Protein AF-A0A1S2KET6-F1 (afdb_monomer_lite)

Radius of gyration: 14.38 Å; chains: 1; bounding box: 25×31×43 Å

Foldseek 3Di:
DDQPPPVLLVVCCVPPVREDEAEAEDQDVPVVVVVCVVVVFDFPDWDDDPFKIWTWGQDSNRYIYIYMYGHDPDD

Secondary structure (DSSP, 8-state):
-----HHHHHHHHHHHTT--EEEEE-S-HHHHHHHHHHTTPPEEEEEEETTEEEEEEE-TTS-EEEEEEEPPPP-

Sequence (75 aa):
MAAAGDRGRELVGRRSGGRLLLVLYTPDLDTVRERLRRHGVRVRGVRDEADSRSLHLAGLCGNVIIAAELRAPAA

Structure (mmCIF, N/CA/C/O backbone):
data_AF-A0A1S2KET6-F1
#
_entry.id   AF-A0A1S2KET6-F1
#
loop_
_atom_site.group_PDB
_atom_site.id
_atom_site.type_symbol
_atom_site.label_atom_id
_atom_site.label_alt_id
_atom_site.label_comp_id
_atom_site.label_asym_id
_atom_site.label_entity_id
_atom_site.label_seq_id
_atom_site.pdbx_PDB_ins_code
_atom_site.Cartn_x
_atom_site.Cartn_y
_atom_site.Cartn_z
_atom_site.occupancy
_atom_site.B_iso_or_equiv
_atom_site.auth_seq_id
_atom_site.auth_comp_id
_atom_site.auth_asym_id
_atom_site.auth_atom_id
_atom_site.pdbx_PDB_model_num
ATOM 1 N N . MET A 1 1 ? -7.578 -4.769 19.927 1.00 37.44 1 MET A N 1
ATOM 2 C CA . MET A 1 1 ? -6.450 -3.819 19.807 1.00 37.44 1 MET A CA 1
ATOM 3 C C . MET A 1 1 ? -6.999 -2.408 19.917 1.00 37.44 1 MET A C 1
ATOM 5 O O . MET A 1 1 ? -7.805 -2.034 19.074 1.00 37.44 1 MET A O 1
ATOM 9 N N . ALA A 1 2 ? -6.644 -1.668 20.968 1.00 36.59 2 ALA A N 1
ATOM 10 C CA . ALA A 1 2 ? -7.079 -0.284 21.127 1.00 36.59 2 ALA A CA 1
ATOM 11 C C . ALA A 1 2 ? -6.368 0.583 20.081 1.00 36.59 2 ALA A C 1
ATOM 13 O O . ALA A 1 2 ? -5.138 0.630 20.049 1.00 36.59 2 ALA A O 1
ATOM 14 N N . ALA A 1 3 ? -7.141 1.221 19.198 1.00 46.19 3 ALA A N 1
ATOM 15 C CA . ALA A 1 3 ? -6.634 2.277 18.332 1.00 46.19 3 ALA A CA 1
ATOM 16 C C . ALA A 1 3 ? -5.890 3.294 19.202 1.00 46.19 3 ALA A C 1
ATOM 18 O O . ALA A 1 3 ? -6.343 3.584 20.311 1.00 46.19 3 ALA A O 1
ATOM 19 N N . ALA A 1 4 ? -4.754 3.809 18.729 1.00 52.81 4 ALA A N 1
ATOM 20 C CA . ALA A 1 4 ? -4.062 4.886 19.417 1.00 52.81 4 ALA A CA 1
ATOM 21 C C . ALA A 1 4 ? -5.079 6.016 19.670 1.00 52.81 4 ALA A C 1
ATOM 23 O O . ALA A 1 4 ? -5.537 6.666 18.729 1.00 52.81 4 ALA A O 1
ATOM 24 N N . GLY A 1 5 ? -5.504 6.167 20.930 1.00 55.59 5 GLY A N 1
ATOM 25 C CA . GLY A 1 5 ? -6.451 7.199 21.351 1.00 55.59 5 GLY A CA 1
ATOM 26 C C . GLY A 1 5 ? -5.880 8.590 21.089 1.00 55.59 5 GLY A C 1
ATOM 27 O O . GLY A 1 5 ? -4.743 8.712 20.633 1.00 55.59 5 GLY A O 1
ATOM 28 N N . ASP A 1 6 ? -6.641 9.641 21.393 1.00 56.41 6 ASP A N 1
ATOM 29 C CA . ASP A 1 6 ? -6.305 11.047 21.086 1.00 56.41 6 ASP A CA 1
ATOM 30 C C . ASP A 1 6 ? -4.843 11.439 21.358 1.00 56.41 6 ASP A C 1
ATOM 32 O O . ASP A 1 6 ? -4.237 12.181 20.588 1.00 56.41 6 ASP A O 1
ATOM 36 N N . ARG A 1 7 ? -4.220 10.824 22.365 1.00 56.88 7 ARG A N 1
ATOM 37 C CA . ARG A 1 7 ? -2.801 10.962 22.711 1.00 56.88 7 ARG A CA 1
ATOM 38 C C . ARG A 1 7 ? -1.823 10.622 21.573 1.00 56.88 7 ARG A C 1
ATOM 40 O O . ARG A 1 7 ? -0.809 11.293 21.413 1.00 56.88 7 ARG A O 1
ATOM 47 N N . GLY A 1 8 ? -2.112 9.603 20.763 1.00 58.78 8 GLY A N 1
ATOM 48 C CA . GLY A 1 8 ? -1.295 9.231 19.602 1.00 58.78 8 GLY A CA 1
ATOM 49 C C . GLY A 1 8 ? -1.404 10.236 18.454 1.00 58.78 8 GLY A C 1
ATOM 50 O O . GLY A 1 8 ? -0.401 10.555 17.816 1.00 58.78 8 GLY A O 1
ATOM 51 N N . ARG A 1 9 ? -2.603 10.794 18.231 1.00 58.28 9 ARG A N 1
ATOM 52 C CA . ARG A 1 9 ? -2.812 11.868 17.244 1.00 58.28 9 ARG A CA 1
ATOM 53 C C . ARG A 1 9 ? -2.120 13.155 17.668 1.00 58.28 9 ARG A C 1
ATOM 55 O O . ARG A 1 9 ? -1.508 13.813 16.834 1.00 58.28 9 ARG A O 1
ATOM 62 N N . GLU A 1 10 ? -2.167 13.484 18.955 1.00 58.31 10 GLU A N 1
ATOM 63 C CA . GLU A 1 10 ? -1.541 14.690 19.495 1.00 58.31 10 GLU A CA 1
ATOM 64 C C . GLU A 1 10 ? -0.007 14.657 19.355 1.00 58.31 10 GLU A C 1
ATOM 66 O O . GLU A 1 10 ? 0.606 15.642 18.936 1.00 58.31 10 GLU A O 1
ATOM 71 N N . LEU A 1 11 ? 0.616 13.498 19.605 1.00 59.91 11 LEU A N 1
ATOM 72 C CA . LEU A 1 11 ? 2.063 13.303 19.444 1.00 59.91 11 LEU A CA 1
ATOM 73 C C . LEU A 1 11 ? 2.528 13.433 17.984 1.00 59.91 11 LEU A C 1
ATOM 75 O O . LEU A 1 11 ? 3.556 14.059 17.720 1.00 59.91 11 LEU A O 1
ATOM 79 N N . VAL A 1 12 ? 1.772 12.879 17.030 1.00 57.50 12 VAL A N 1
ATOM 80 C CA . VAL A 1 12 ? 2.066 13.012 15.589 1.00 57.50 12 VAL A CA 1
ATOM 81 C C . VAL A 1 12 ? 1.804 14.442 15.101 1.00 57.50 12 VAL A C 1
ATOM 83 O O . VAL A 1 12 ? 2.587 14.988 14.316 1.00 57.50 12 VAL A O 1
ATOM 86 N N . GLY A 1 13 ? 0.735 15.066 15.606 1.00 54.00 13 GLY A N 1
ATOM 87 C CA . GLY A 1 13 ? 0.313 16.425 15.278 1.00 54.00 13 GLY A CA 1
ATOM 88 C C . GLY A 1 13 ? 1.379 17.473 15.563 1.00 54.00 13 GLY A C 1
ATOM 89 O O . GLY A 1 13 ? 1.703 18.263 14.676 1.00 54.00 13 GLY A O 1
ATOM 90 N N . ARG A 1 14 ? 1.994 17.430 16.752 1.00 56.59 14 ARG A N 1
ATOM 91 C CA . ARG A 1 14 ? 2.992 18.431 17.168 1.00 56.59 14 ARG A CA 1
ATOM 92 C C . ARG A 1 14 ? 4.327 18.359 16.419 1.00 56.59 14 ARG A C 1
ATOM 94 O O . ARG A 1 14 ? 5.060 19.339 16.437 1.00 56.59 14 ARG A O 1
ATOM 101 N N . ARG A 1 15 ? 4.662 17.236 15.772 1.00 55.69 15 ARG A N 1
ATOM 102 C CA . ARG A 1 15 ? 5.959 17.060 15.082 1.00 55.69 15 ARG A CA 1
ATOM 103 C C . ARG A 1 15 ? 5.895 17.198 13.561 1.00 55.69 15 ARG A C 1
ATOM 105 O O . ARG A 1 15 ? 6.926 17.419 12.943 1.00 55.69 15 ARG A O 1
ATOM 112 N N . SER A 1 16 ? 4.706 17.079 12.968 1.00 58.62 16 SER A N 1
ATOM 113 C CA . SER A 1 16 ? 4.555 16.908 11.509 1.00 58.62 16 SER A CA 1
ATOM 114 C C . SER A 1 16 ? 3.490 17.821 10.886 1.00 58.62 16 SER A C 1
ATOM 116 O O . SER A 1 16 ? 3.073 17.589 9.755 1.00 58.62 16 SER A O 1
ATOM 118 N N . GLY A 1 17 ? 2.949 18.789 11.637 1.00 59.78 17 GLY A N 1
ATOM 119 C CA . GLY A 1 17 ? 1.811 19.600 11.179 1.00 59.78 17 GLY A CA 1
ATOM 120 C C . GLY A 1 17 ? 0.527 18.785 10.959 1.00 59.78 17 GLY A C 1
ATOM 121 O O . GLY A 1 17 ? -0.319 19.153 10.150 1.00 59.78 17 GLY A O 1
ATOM 122 N N . GLY A 1 18 ? 0.385 17.642 11.642 1.00 60.72 18 GLY A N 1
ATOM 123 C CA . GLY A 1 18 ? -0.815 16.797 11.567 1.00 60.72 18 GLY A CA 1
ATOM 124 C C . GLY A 1 18 ? -0.891 15.814 10.397 1.00 60.72 18 GLY A C 1
ATOM 125 O O . GLY A 1 18 ? -1.851 15.048 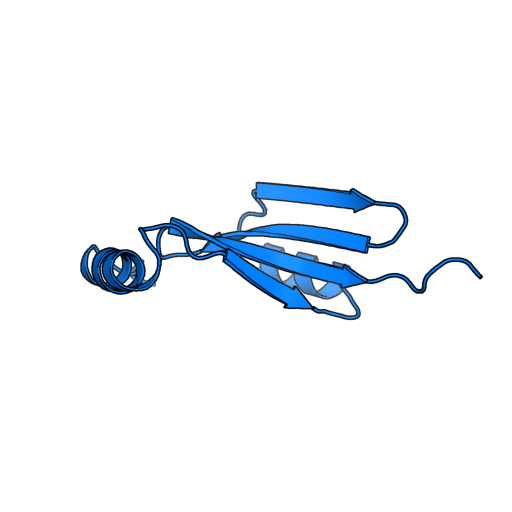10.338 1.00 60.72 18 GLY A O 1
ATOM 126 N N . ARG A 1 19 ? 0.090 15.770 9.484 1.00 63.09 19 ARG A N 1
ATOM 127 C CA . ARG A 1 19 ? 0.089 14.825 8.351 1.00 63.09 19 ARG A CA 1
ATOM 128 C C . ARG A 1 19 ? 1.450 14.166 8.176 1.00 63.09 19 ARG A C 1
ATOM 130 O O . ARG A 1 19 ? 2.294 14.633 7.425 1.00 63.09 19 ARG A O 1
ATOM 137 N N . LEU A 1 20 ? 1.651 13.051 8.872 1.00 70.25 20 LEU A N 1
ATOM 138 C CA . LEU A 1 20 ? 2.803 12.187 8.635 1.00 70.25 20 LEU A CA 1
ATOM 139 C C . LEU A 1 20 ? 2.544 11.327 7.387 1.00 70.25 20 LEU A C 1
ATOM 141 O O . LEU A 1 20 ? 1.484 10.708 7.264 1.00 70.25 20 LEU A O 1
ATOM 145 N N . LEU A 1 21 ? 3.514 11.281 6.479 1.00 78.88 21 LEU A N 1
ATOM 146 C CA . LEU A 1 21 ? 3.554 10.331 5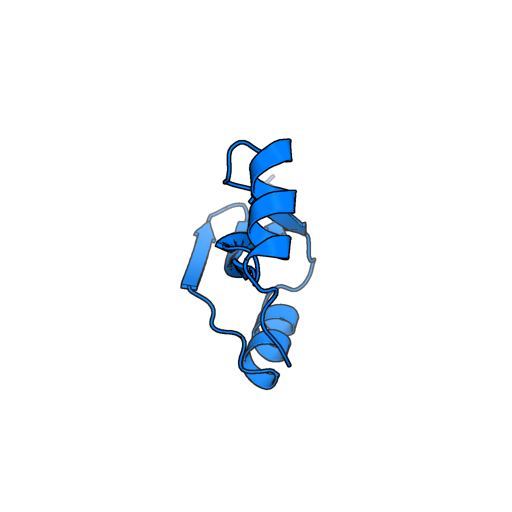.373 1.00 78.88 21 LEU A CA 1
ATOM 147 C C . LEU A 1 21 ? 4.708 9.364 5.628 1.00 78.88 21 LEU A C 1
ATOM 149 O O . LEU A 1 21 ? 5.838 9.799 5.833 1.00 78.88 21 LEU A O 1
ATOM 153 N N . LEU A 1 22 ? 4.419 8.065 5.629 1.00 85.56 22 LEU A N 1
ATOM 154 C CA . LEU A 1 22 ? 5.433 7.018 5.734 1.00 85.56 22 LEU A CA 1
ATOM 155 C C . LEU A 1 22 ? 5.424 6.191 4.453 1.00 85.56 22 LEU A C 1
ATOM 157 O O . LEU A 1 22 ? 4.377 5.660 4.090 1.00 85.56 22 LEU A O 1
ATOM 161 N N . VAL A 1 23 ? 6.579 6.056 3.806 1.00 91.31 23 VAL A N 1
ATOM 162 C CA . VAL A 1 23 ? 6.764 5.188 2.637 1.00 91.31 23 VAL A CA 1
ATOM 163 C C . VAL A 1 23 ? 7.705 4.050 3.022 1.00 91.31 23 VAL A C 1
ATOM 165 O O . VAL A 1 23 ? 8.778 4.295 3.568 1.00 91.31 23 VAL A O 1
ATOM 168 N N . LEU A 1 24 ? 7.286 2.813 2.773 1.00 93.94 24 LEU A N 1
ATOM 169 C CA . LEU A 1 24 ? 8.044 1.595 3.043 1.00 93.94 24 LEU A CA 1
ATOM 170 C C . LEU A 1 24 ? 8.279 0.861 1.727 1.00 93.94 24 LEU A C 1
ATOM 172 O O . LEU A 1 24 ? 7.320 0.465 1.064 1.00 93.94 24 LEU A O 1
ATOM 176 N N . TYR A 1 25 ? 9.544 0.667 1.367 1.00 95.38 25 TYR A N 1
ATOM 177 C CA . TYR A 1 25 ? 9.900 -0.072 0.162 1.00 95.38 25 TYR A CA 1
ATOM 178 C C . TYR A 1 25 ? 9.918 -1.578 0.421 1.00 95.38 25 TYR A C 1
ATOM 180 O O . TYR A 1 25 ? 10.426 -2.040 1.443 1.00 95.38 25 TYR A O 1
ATOM 188 N N . THR A 1 26 ? 9.364 -2.337 -0.517 1.00 96.31 26 THR A N 1
ATOM 189 C CA . THR A 1 26 ? 9.365 -3.800 -0.530 1.00 96.31 26 THR A CA 1
ATOM 190 C C . THR A 1 26 ? 9.687 -4.294 -1.938 1.00 96.31 26 THR A C 1
ATOM 192 O O . THR A 1 26 ? 9.206 -3.700 -2.899 1.00 96.31 26 THR A O 1
ATOM 195 N N . PRO A 1 27 ? 10.473 -5.371 -2.092 1.00 94.81 27 PRO A N 1
ATOM 196 C CA . PRO A 1 27 ? 10.667 -6.008 -3.393 1.00 94.81 27 PRO A CA 1
ATOM 197 C C . PRO A 1 27 ? 9.453 -6.843 -3.832 1.00 94.81 27 PRO A C 1
ATOM 199 O O . PRO A 1 27 ? 9.396 -7.267 -4.977 1.00 94.81 27 PRO A O 1
ATOM 202 N N . ASP A 1 28 ? 8.512 -7.113 -2.922 1.00 95.56 28 ASP A N 1
ATOM 203 C CA . ASP A 1 28 ? 7.327 -7.930 -3.183 1.00 95.56 28 ASP A CA 1
ATOM 204 C C . ASP A 1 28 ? 6.098 -7.284 -2.534 1.00 95.56 28 ASP A C 1
ATOM 206 O O . ASP A 1 28 ? 5.874 -7.371 -1.317 1.00 95.56 28 ASP A O 1
ATOM 210 N N . LEU A 1 29 ? 5.322 -6.569 -3.345 1.00 96.50 29 LEU A N 1
ATOM 211 C CA . LEU A 1 29 ? 4.112 -5.889 -2.900 1.00 96.50 29 LEU A CA 1
ATOM 212 C C . LEU A 1 29 ? 2.919 -6.839 -2.770 1.00 96.50 29 LEU A C 1
ATOM 214 O O . LEU A 1 29 ? 2.015 -6.586 -1.968 1.00 96.50 29 LEU A O 1
ATOM 218 N N . ASP A 1 30 ? 2.919 -7.941 -3.515 1.00 95.75 30 ASP A N 1
ATOM 219 C CA . ASP A 1 30 ? 1.833 -8.916 -3.535 1.00 95.75 30 ASP A CA 1
ATOM 220 C C . ASP A 1 30 ? 1.803 -9.717 -2.223 1.00 95.75 30 ASP A C 1
ATOM 222 O O . ASP A 1 30 ? 0.750 -9.834 -1.584 1.00 95.75 30 ASP A O 1
ATOM 226 N N . THR A 1 31 ? 2.965 -10.134 -1.712 1.00 96.50 31 THR A N 1
ATOM 227 C CA . THR A 1 31 ? 3.079 -10.733 -0.372 1.00 96.50 31 THR A CA 1
ATOM 228 C C . THR A 1 31 ? 2.627 -9.765 0.722 1.00 96.50 31 THR A C 1
ATOM 230 O O . THR A 1 31 ? 1.945 -10.168 1.674 1.00 96.50 31 THR A O 1
ATOM 233 N N . VAL A 1 32 ? 2.968 -8.476 0.610 1.00 96.19 32 VAL A N 1
ATOM 234 C CA . VAL A 1 32 ? 2.511 -7.456 1.568 1.00 96.19 32 VAL A CA 1
ATOM 235 C C . VAL A 1 32 ? 0.992 -7.311 1.509 1.00 96.19 32 VAL A C 1
ATOM 237 O O . VAL A 1 32 ? 0.339 -7.340 2.554 1.00 96.19 32 VAL A O 1
ATOM 240 N N . ARG A 1 33 ? 0.408 -7.228 0.310 1.00 95.12 33 ARG A N 1
ATOM 241 C CA . ARG A 1 33 ? -1.044 -7.155 0.109 1.00 95.12 33 ARG A CA 1
ATOM 242 C C . ARG A 1 33 ? -1.765 -8.337 0.752 1.00 95.12 33 ARG A C 1
ATOM 244 O O . ARG A 1 33 ? -2.751 -8.135 1.463 1.00 95.12 33 ARG A O 1
ATOM 251 N N . GLU A 1 34 ? -1.268 -9.551 0.541 1.00 96.00 34 GLU A N 1
ATOM 252 C CA . GLU A 1 34 ? -1.846 -10.768 1.111 1.00 96.00 34 GLU A CA 1
ATOM 253 C C . GLU A 1 34 ? -1.776 -10.784 2.640 1.00 96.00 34 GLU A C 1
ATOM 255 O O . GLU A 1 34 ? -2.768 -11.093 3.308 1.00 96.00 34 GLU A O 1
ATOM 260 N N . ARG A 1 35 ? -0.640 -10.377 3.218 1.00 95.62 35 ARG A N 1
ATOM 261 C CA . ARG A 1 35 ? -0.499 -10.241 4.676 1.00 95.62 35 ARG A CA 1
ATOM 262 C C . ARG A 1 35 ? -1.476 -9.213 5.240 1.00 95.62 35 ARG A C 1
ATOM 264 O O . ARG A 1 35 ? -2.164 -9.501 6.217 1.00 95.62 35 ARG A O 1
ATOM 271 N N . LEU A 1 36 ? -1.583 -8.042 4.614 1.00 93.94 36 LEU A N 1
ATOM 272 C CA . LEU A 1 36 ? -2.515 -6.994 5.037 1.00 93.94 36 LEU A CA 1
ATOM 273 C C . LEU A 1 36 ? -3.965 -7.488 4.992 1.00 93.94 36 LEU A C 1
ATOM 275 O O . LEU A 1 36 ? -4.696 -7.324 5.970 1.00 93.94 36 LEU A O 1
ATOM 279 N N . ARG A 1 37 ? -4.356 -8.171 3.908 1.00 92.19 37 ARG A N 1
ATOM 280 C CA . ARG A 1 37 ? -5.685 -8.780 3.760 1.00 92.19 37 ARG A CA 1
ATOM 281 C C . ARG A 1 37 ? -5.963 -9.809 4.855 1.00 92.19 37 ARG A C 1
ATOM 283 O O . ARG A 1 37 ? -7.017 -9.748 5.482 1.00 92.19 37 ARG A O 1
ATOM 290 N N . ARG A 1 38 ? -5.014 -10.715 5.123 1.00 96.25 38 ARG A N 1
ATOM 291 C CA . ARG A 1 38 ? -5.127 -11.749 6.168 1.00 96.25 38 ARG A CA 1
ATOM 292 C C . ARG A 1 38 ? -5.359 -11.156 7.558 1.00 96.25 38 ARG A C 1
ATOM 294 O O . ARG A 1 38 ? -6.076 -11.747 8.357 1.00 96.25 38 ARG A O 1
ATOM 301 N N . HIS A 1 39 ? -4.781 -9.990 7.838 1.00 93.50 39 HIS A N 1
ATOM 302 C CA . HIS A 1 39 ? -4.939 -9.292 9.115 1.00 93.50 39 HIS A CA 1
ATOM 303 C C . HIS A 1 39 ? -6.079 -8.258 9.122 1.00 93.50 39 HIS A C 1
ATOM 305 O O . HIS A 1 39 ? -6.185 -7.476 10.065 1.00 93.50 39 HIS A O 1
ATOM 311 N N . GLY A 1 40 ? -6.935 -8.236 8.093 1.00 89.69 40 GLY A N 1
ATOM 312 C CA . GLY A 1 40 ? -8.084 -7.329 8.022 1.00 89.69 40 GLY A CA 1
ATOM 313 C C . GLY A 1 40 ? -7.709 -5.855 7.835 1.00 89.69 40 GLY A C 1
ATOM 314 O O . GLY A 1 40 ? -8.526 -4.971 8.098 1.00 89.69 40 GLY A O 1
ATOM 315 N N . VAL A 1 41 ? -6.485 -5.560 7.389 1.00 90.06 41 VAL A N 1
ATOM 316 C CA . VAL A 1 41 ? -6.055 -4.188 7.111 1.00 90.06 41 VAL A CA 1
ATOM 317 C C . VAL A 1 41 ? -6.634 -3.745 5.772 1.00 90.06 41 VAL A C 1
ATOM 319 O O . VAL A 1 41 ? -6.348 -4.315 4.719 1.00 90.06 41 VAL A O 1
ATOM 322 N N . ARG A 1 42 ? -7.454 -2.693 5.805 1.00 85.19 42 ARG A N 1
ATOM 323 C CA . ARG A 1 42 ? -8.088 -2.141 4.607 1.00 85.19 42 ARG A CA 1
ATOM 324 C C . ARG A 1 42 ? -7.096 -1.310 3.792 1.00 85.19 42 ARG A C 1
ATOM 326 O O . ARG A 1 42 ? -6.639 -0.259 4.242 1.00 85.19 42 ARG A O 1
ATOM 333 N N . VAL A 1 43 ? -6.850 -1.737 2.555 1.00 90.81 43 VAL A N 1
ATOM 334 C CA . VAL A 1 43 ? -6.173 -0.927 1.534 1.00 90.81 43 VAL A CA 1
ATOM 335 C C . VAL A 1 43 ? -7.143 0.142 1.029 1.00 90.81 43 VAL A C 1
ATOM 337 O O . VAL A 1 43 ? -8.281 -0.162 0.671 1.00 90.81 43 VAL A O 1
ATOM 340 N N . ARG A 1 44 ? -6.716 1.406 1.041 1.00 89.44 44 ARG A N 1
ATOM 341 C CA . ARG A 1 44 ? -7.514 2.549 0.569 1.00 89.44 44 ARG A CA 1
ATOM 342 C C . ARG A 1 44 ? -7.370 2.793 -0.926 1.00 89.44 44 ARG A C 1
ATOM 344 O O . ARG A 1 44 ? -8.301 3.301 -1.536 1.00 89.44 44 ARG A O 1
ATOM 351 N N . GLY A 1 45 ? -6.220 2.452 -1.493 1.00 90.44 45 GLY A N 1
ATOM 352 C CA . GLY A 1 45 ? -5.945 2.622 -2.911 1.00 90.44 45 GLY A CA 1
ATOM 353 C C . GLY A 1 45 ? -4.741 1.801 -3.340 1.00 90.44 45 GLY A C 1
ATOM 354 O O . GLY A 1 45 ? -3.873 1.486 -2.525 1.00 90.44 45 GLY A O 1
ATOM 355 N N . VAL A 1 46 ? -4.722 1.464 -4.621 1.00 94.25 46 VAL A N 1
ATOM 356 C CA . VAL A 1 46 ? -3.603 0.815 -5.300 1.00 94.25 46 VAL A CA 1
ATOM 357 C C . VAL A 1 46 ? -3.179 1.745 -6.426 1.00 94.25 46 VAL A C 1
ATOM 359 O O . VAL A 1 46 ? -4.045 2.299 -7.106 1.00 94.25 46 VAL A O 1
ATOM 362 N N . ARG A 1 47 ? -1.873 1.928 -6.609 1.00 94.75 47 ARG A N 1
ATOM 363 C CA . ARG A 1 47 ? -1.310 2.578 -7.794 1.00 94.75 47 ARG A CA 1
ATOM 364 C C . ARG A 1 47 ? -0.358 1.624 -8.489 1.00 94.75 47 ARG A C 1
ATOM 366 O O . ARG A 1 47 ? 0.405 0.928 -7.824 1.00 94.75 47 ARG A O 1
ATOM 373 N N . ASP A 1 48 ? -0.441 1.592 -9.807 1.00 95.06 48 ASP A N 1
ATOM 374 C CA . ASP A 1 48 ? 0.448 0.839 -10.682 1.00 95.06 48 ASP A CA 1
ATOM 375 C C . ASP A 1 48 ? 0.892 1.805 -11.777 1.00 95.06 48 ASP A C 1
ATOM 377 O O . ASP A 1 48 ? 0.074 2.288 -12.561 1.00 95.06 48 ASP A O 1
ATOM 381 N N . GLU A 1 49 ? 2.162 2.172 -11.731 1.00 91.25 49 GLU A N 1
ATOM 382 C CA . GLU A 1 49 ? 2.809 3.159 -12.585 1.00 91.25 49 GLU A CA 1
ATOM 383 C C . GLU A 1 49 ? 4.007 2.496 -13.280 1.00 91.25 49 GLU A C 1
ATOM 385 O O . GLU A 1 49 ? 4.431 1.396 -12.921 1.00 91.25 49 GLU A O 1
ATOM 390 N N . ALA A 1 50 ? 4.546 3.124 -14.325 1.00 90.31 50 ALA A N 1
ATOM 391 C CA . ALA A 1 50 ? 5.559 2.492 -15.177 1.00 90.31 50 ALA A CA 1
ATOM 392 C C . ALA A 1 50 ? 6.793 2.010 -14.388 1.00 90.31 50 ALA A C 1
ATOM 394 O O . ALA A 1 50 ? 7.321 0.931 -14.648 1.00 90.31 50 ALA A O 1
ATOM 395 N N . ASP A 1 51 ? 7.202 2.779 -13.386 1.00 92.69 51 ASP A N 1
ATOM 396 C CA . ASP A 1 51 ? 8.398 2.581 -12.573 1.00 92.69 51 ASP A CA 1
ATOM 397 C C . ASP A 1 51 ? 8.107 2.007 -11.178 1.00 92.69 51 ASP A C 1
ATOM 399 O O . ASP A 1 51 ? 9.038 1.700 -10.433 1.00 92.69 51 ASP A O 1
ATOM 403 N N . SER A 1 52 ? 6.840 1.854 -10.784 1.00 94.38 52 SER A N 1
ATOM 404 C CA . SER A 1 52 ? 6.508 1.460 -9.417 1.00 94.38 52 SER A CA 1
ATOM 405 C C . SER A 1 52 ? 5.081 0.949 -9.241 1.00 94.38 52 SER A C 1
ATOM 407 O O . SER A 1 52 ? 4.167 1.243 -10.005 1.00 94.38 52 SER A O 1
ATOM 409 N N . ARG A 1 53 ? 4.867 0.185 -8.172 1.00 96.94 53 ARG A N 1
ATOM 410 C CA . ARG A 1 53 ? 3.536 -0.154 -7.657 1.00 96.94 53 ARG A CA 1
ATOM 411 C C . ARG A 1 53 ? 3.445 0.241 -6.198 1.00 96.94 53 ARG A C 1
ATOM 413 O O . ARG A 1 53 ? 4.428 0.135 -5.470 1.00 96.94 53 ARG A O 1
ATOM 420 N N . SER A 1 54 ? 2.272 0.655 -5.732 1.00 97.31 54 SER A N 1
ATOM 421 C CA . SER A 1 54 ? 2.087 0.986 -4.320 1.00 97.31 54 SER A CA 1
ATOM 422 C C . SER A 1 54 ? 0.690 0.707 -3.763 1.00 97.31 54 SER A C 1
ATOM 424 O O . SER A 1 54 ? -0.323 0.735 -4.463 1.00 97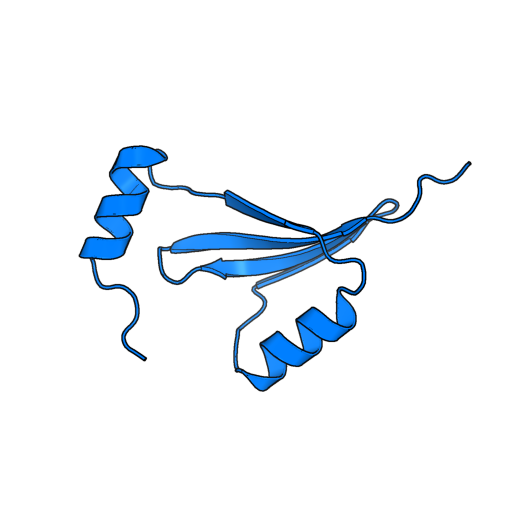.31 54 SER A O 1
ATOM 426 N N . LEU A 1 55 ? 0.646 0.436 -2.456 1.00 96.56 55 LEU A N 1
ATOM 427 C CA . LEU A 1 55 ? -0.558 0.264 -1.647 1.00 96.56 55 LEU A CA 1
ATOM 428 C C . LEU A 1 55 ? -0.664 1.418 -0.655 1.00 96.56 55 LEU A C 1
ATOM 430 O O . LEU A 1 55 ? 0.240 1.637 0.150 1.00 96.56 55 LEU A O 1
ATOM 434 N N . HIS A 1 56 ? -1.799 2.109 -0.656 1.00 94.12 56 HIS A N 1
ATOM 435 C CA . HIS A 1 5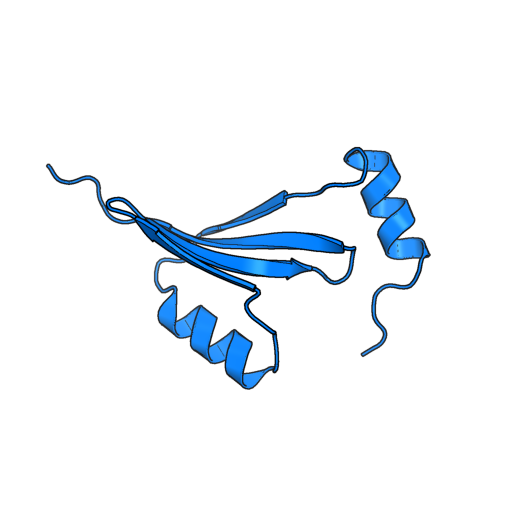6 ? -2.080 3.197 0.274 1.00 94.12 56 HIS A CA 1
ATOM 436 C C . HIS A 1 56 ? -2.943 2.698 1.432 1.00 94.12 56 HIS A C 1
ATOM 438 O O . HIS A 1 56 ? -4.038 2.166 1.234 1.00 94.12 56 HIS A O 1
ATOM 444 N N . LEU A 1 57 ? -2.472 2.916 2.655 1.00 92.00 57 LEU A N 1
ATOM 445 C CA . LEU A 1 57 ? -3.078 2.455 3.898 1.00 92.00 57 LEU A CA 1
ATOM 446 C C . LEU A 1 57 ? -3.374 3.647 4.810 1.00 92.00 57 LEU A C 1
ATOM 448 O O . LEU A 1 57 ? -2.648 4.644 4.821 1.00 92.00 57 LEU A O 1
ATOM 452 N N . ALA A 1 58 ? -4.421 3.523 5.624 1.00 85.75 58 ALA A N 1
ATOM 453 C CA . ALA A 1 58 ? -4.592 4.409 6.769 1.00 85.75 58 ALA A CA 1
ATOM 454 C C . ALA A 1 58 ? -3.826 3.873 7.970 1.00 85.75 58 ALA A C 1
ATOM 456 O O . ALA A 1 58 ? -4.086 2.762 8.430 1.00 85.75 58 ALA A O 1
ATOM 457 N N . GLY A 1 59 ? -2.922 4.691 8.498 1.00 79.94 59 GLY A N 1
ATOM 458 C CA . GLY A 1 59 ? -2.308 4.444 9.789 1.00 79.94 59 GLY A CA 1
ATOM 459 C C . GLY A 1 59 ? -3.284 4.718 10.935 1.00 79.94 59 GLY A C 1
ATOM 460 O O . GLY A 1 59 ? -4.229 5.502 10.818 1.00 79.94 59 GLY A O 1
ATOM 461 N N . LEU A 1 60 ? -3.028 4.079 12.076 1.00 75.31 60 LEU A N 1
ATOM 462 C CA . LEU A 1 60 ? -3.852 4.196 13.285 1.00 75.31 60 LEU A CA 1
ATOM 463 C C . LEU A 1 60 ? -3.864 5.617 13.875 1.00 75.31 60 LEU A C 1
ATOM 465 O O . LEU A 1 60 ? -4.783 5.960 14.613 1.00 75.31 60 LEU A O 1
ATOM 469 N N . CYS A 1 61 ? -2.880 6.450 13.529 1.00 72.88 61 CYS A N 1
ATOM 470 C CA . CYS A 1 61 ? -2.766 7.833 13.996 1.00 72.88 61 CYS A CA 1
ATOM 471 C C . CYS A 1 61 ? -3.374 8.854 13.016 1.00 72.88 61 CYS A C 1
ATOM 473 O O . CYS A 1 61 ? -3.118 10.048 13.144 1.00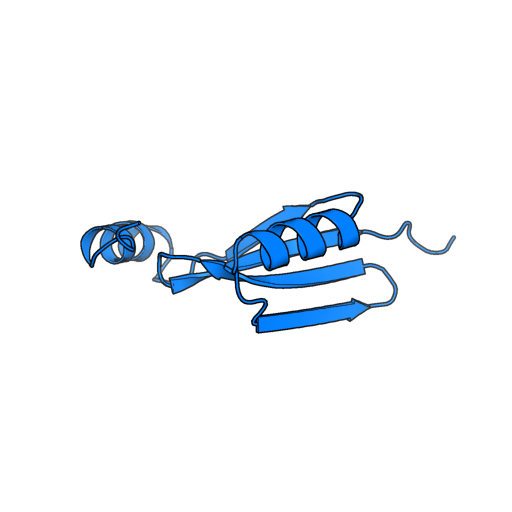 72.88 61 CYS A O 1
ATOM 475 N N . GLY A 1 62 ? -4.146 8.409 12.017 1.00 72.88 62 GLY A N 1
ATOM 476 C CA . GLY A 1 62 ? -4.702 9.283 10.975 1.00 72.88 62 GLY A CA 1
ATOM 477 C C . GLY A 1 62 ? -3.699 9.676 9.882 1.00 72.88 62 GLY A C 1
ATOM 478 O O . GLY A 1 62 ? -4.018 10.483 9.014 1.00 72.88 62 GLY A O 1
ATOM 479 N N . ASN A 1 63 ? -2.503 9.091 9.906 1.00 77.75 63 ASN A N 1
ATOM 480 C CA . ASN A 1 63 ? -1.470 9.255 8.891 1.00 77.75 63 ASN A CA 1
ATOM 481 C C . ASN A 1 63 ? -1.711 8.349 7.670 1.00 77.75 63 ASN A C 1
ATOM 483 O O . ASN A 1 63 ? -2.484 7.388 7.732 1.00 77.75 63 ASN A O 1
ATOM 487 N N . VAL A 1 64 ? -1.019 8.634 6.566 1.00 84.00 64 VAL A N 1
ATOM 488 C CA . VAL A 1 64 ? -0.994 7.755 5.386 1.00 84.00 64 VAL A CA 1
ATOM 489 C C . VAL A 1 64 ? 0.283 6.922 5.424 1.00 84.00 64 VAL A C 1
ATOM 491 O O . VAL A 1 64 ? 1.370 7.453 5.655 1.00 84.00 64 VAL A O 1
ATOM 494 N N . ILE A 1 65 ? 0.141 5.616 5.211 1.00 90.62 65 ILE A N 1
ATOM 495 C CA . ILE A 1 65 ? 1.263 4.693 5.033 1.00 90.62 65 ILE A CA 1
ATOM 496 C C . ILE A 1 65 ? 1.198 4.172 3.600 1.00 90.62 65 ILE A C 1
ATOM 498 O O . ILE A 1 65 ? 0.138 3.735 3.155 1.00 90.62 65 ILE A O 1
ATOM 502 N N . ILE A 1 66 ? 2.314 4.226 2.886 1.00 93.56 66 ILE A N 1
ATOM 503 C CA . ILE A 1 66 ? 2.459 3.713 1.528 1.00 93.56 66 ILE A CA 1
ATOM 504 C C . ILE A 1 66 ? 3.453 2.555 1.574 1.00 93.56 66 ILE A C 1
ATOM 506 O O . ILE A 1 66 ? 4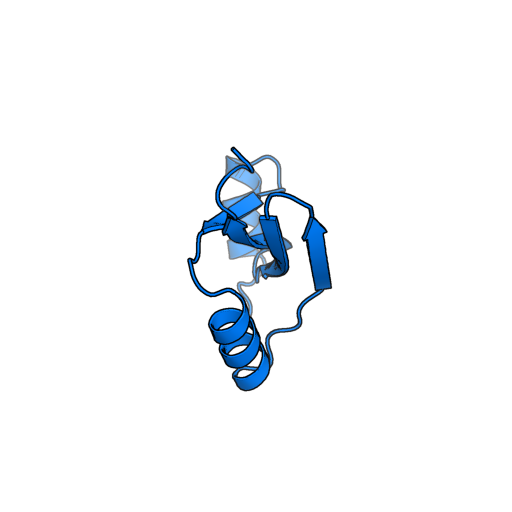.585 2.739 2.009 1.00 93.56 66 ILE A O 1
ATOM 510 N N . ALA A 1 67 ? 3.039 1.368 1.137 1.00 96.31 67 ALA A N 1
ATOM 511 C CA . ALA A 1 67 ? 3.973 0.299 0.789 1.00 96.31 67 ALA A CA 1
ATOM 512 C C . ALA A 1 67 ? 4.236 0.386 -0.715 1.00 96.31 67 ALA A C 1
ATOM 514 O O . ALA A 1 67 ? 3.269 0.439 -1.471 1.00 96.31 67 ALA A O 1
ATOM 515 N N . ALA A 1 68 ? 5.493 0.436 -1.142 1.00 97.25 68 ALA A N 1
ATOM 516 C CA . ALA A 1 68 ? 5.859 0.624 -2.542 1.00 97.25 68 ALA A CA 1
ATOM 517 C C . ALA A 1 68 ? 6.883 -0.416 -3.002 1.00 97.25 68 ALA A C 1
ATOM 519 O O . ALA A 1 68 ? 7.814 -0.745 -2.273 1.00 97.25 68 ALA A O 1
ATOM 520 N N . GLU A 1 69 ? 6.721 -0.896 -4.224 1.00 97.19 69 GLU A N 1
ATOM 521 C CA . GLU A 1 69 ? 7.682 -1.725 -4.943 1.00 97.19 69 GLU A CA 1
ATOM 522 C C . GLU A 1 69 ? 8.175 -0.932 -6.146 1.00 97.19 69 GLU A C 1
ATOM 524 O O . GLU A 1 69 ? 7.373 -0.463 -6.956 1.00 97.19 69 GLU A O 1
ATOM 529 N N . LEU A 1 70 ? 9.491 -0.742 -6.228 1.00 95.25 70 LEU A N 1
ATOM 530 C CA . LEU A 1 70 ? 10.134 -0.045 -7.336 1.00 95.25 70 LEU A CA 1
ATOM 531 C C . LEU A 1 70 ? 10.485 -1.055 -8.425 1.00 95.25 70 LEU A C 1
ATOM 533 O O . LEU A 1 70 ? 11.040 -2.117 -8.143 1.00 95.25 70 LEU A O 1
ATOM 537 N N . ARG A 1 71 ? 10.187 -0.704 -9.670 1.00 91.88 71 ARG A N 1
ATOM 538 C CA . ARG A 1 71 ? 10.635 -1.427 -10.855 1.00 91.88 71 ARG A CA 1
ATOM 539 C C . ARG A 1 71 ? 11.982 -0.855 -11.271 1.00 91.88 71 ARG A C 1
ATOM 541 O O . ARG A 1 71 ? 12.256 0.329 -11.082 1.00 91.88 71 ARG A O 1
ATOM 548 N N . ALA A 1 72 ? 12.836 -1.703 -11.831 1.00 83.62 72 ALA A N 1
ATOM 549 C CA . ALA A 1 72 ? 14.044 -1.199 -12.463 1.00 83.62 72 ALA A CA 1
ATOM 550 C C . ALA A 1 72 ? 13.647 -0.201 -13.570 1.00 83.62 72 ALA A C 1
ATOM 552 O O . ALA A 1 72 ? 12.672 -0.463 -14.283 1.00 83.62 72 ALA A O 1
ATOM 553 N N . PRO A 1 73 ? 14.363 0.927 -13.718 1.00 73.81 73 PRO A N 1
ATOM 554 C CA . PRO A 1 73 ? 14.136 1.816 -14.846 1.00 73.81 73 PRO A CA 1
ATOM 555 C C . PRO A 1 73 ? 14.318 1.027 -16.147 1.00 73.81 73 PRO A C 1
ATOM 557 O O . PRO A 1 73 ? 15.242 0.217 -16.258 1.00 73.81 73 PRO A O 1
ATOM 560 N N . ALA A 1 74 ? 13.421 1.236 -17.113 1.00 64.12 74 ALA A N 1
ATOM 561 C CA . ALA A 1 74 ? 13.621 0.714 -18.460 1.00 64.12 74 ALA A CA 1
ATOM 562 C C . ALA A 1 74 ? 14.931 1.307 -19.008 1.00 64.12 74 ALA A C 1
ATOM 564 O O . ALA A 1 74 ? 15.113 2.525 -18.953 1.00 64.12 74 ALA A O 1
ATOM 565 N N . ALA A 1 75 ? 15.849 0.434 -19.429 1.00 61.94 75 ALA A N 1
ATOM 566 C CA . ALA A 1 75 ? 17.143 0.809 -19.996 1.00 61.94 75 ALA A CA 1
ATOM 567 C C . ALA A 1 75 ? 16.995 1.493 -21.361 1.00 61.94 75 ALA A C 1
ATOM 569 O O . ALA A 1 75 ? 16.050 1.128 -22.099 1.00 61.94 75 ALA A O 1
#

pLDDT: mean 80.69, std 17.2, range [36.59, 97.31]